Protein AF-A0A7S4BSK5-F1 (afdb_monomer_lite)

Foldseek 3Di:
DPDDDPCVVVVLADPPVVRDPVNVVVVVVVVVVVVVCCVDVVPPVLVLQQQLDAPVCRVVSSVVVVVVVVVVVVVLVVVCVVQVPDPPSVVVNVVVVVVVVVVVVVCCVLPPFDRPPDDSNCSVVSNVVSVD

InterPro domains:
  IPR005828 Major facilitator, sugar transporter-like [PF00083] (11-127)
  IPR020846 Major facilitator superfamily domain [PS50850] (1-116)
  IPR036259 MFS transporter superfamily [G3DSA:1.20.1250.20] (7-130)
  IPR036259 MFS transporter superfamily [SSF103473] (23-123)
  IPR050360 Major Facilitator Superfamily Sugar Transporters [PTHR48022] (25-127)

Radius of gyration: 20.37 Å; chains: 1; bounding box: 40×38×59 Å

Organism: Chrysotila carterae (NCBI:txid13221)

Secondary structure (DSSP, 8-state):
---S-HHHHHTTS-SSS-TTTHHHHHHHHHHHHHHHHIIIIIHHHHHHHHHSS-GGGHHHHHHHHHHHHHHHHHHHHHHHHHHTTSTTHHHHHHHHHHHHHHHHHHHHHHHPPP-TT--GGGHHHHHHHTT-

Sequence (132 aa):
LTGAPPGVIATVIGDDGTEAVLPPLFLLATFLYVGLFAATWGGGAWVCACELVPLRWHAQGVSTAVSVNWLCNLAVASVVAATMKFPYSAPITFAAFALLCAVGGMFTYHVLPETAGLSLENADAAFSLLRA

Structure (mmCIF, N/CA/C/O backbone):
data_AF-A0A7S4BSK5-F1
#
_entry.id   AF-A0A7S4BSK5-F1
#
loop_
_atom_site.group_PDB
_atom_site.id
_atom_site.type_symbol
_atom_site.label_atom_id
_atom_site.label_alt_id
_atom_site.label_comp_id
_atom_site.label_asym_id
_atom_site.label_entity_id
_atom_site.label_seq_id
_atom_site.pdbx_PDB_ins_code
_atom_site.Cartn_x
_atom_site.Cartn_y
_atom_site.Cartn_z
_atom_site.occupancy
_atom_site.B_iso_or_equiv
_atom_site.auth_seq_id
_atom_site.auth_comp_id
_atom_site.auth_asym_id
_atom_site.auth_atom_id
_atom_site.pdbx_PDB_model_num
ATOM 1 N N . LEU A 1 1 ? -4.470 21.694 -28.664 1.00 43.34 1 LEU A N 1
ATOM 2 C CA . LEU A 1 1 ? -3.937 20.332 -28.408 1.00 43.34 1 LEU A CA 1
ATOM 3 C C . LEU A 1 1 ? -2.500 20.169 -28.950 1.00 43.34 1 LEU A C 1
ATOM 5 O O . LEU A 1 1 ? -2.115 19.078 -29.333 1.00 43.34 1 LEU A O 1
ATOM 9 N N . THR A 1 2 ? -1.686 21.235 -28.985 1.00 44.69 2 THR A N 1
ATOM 10 C CA . THR A 1 2 ? -0.506 21.343 -29.877 1.00 44.69 2 THR A CA 1
ATOM 11 C C . THR A 1 2 ? 0.795 21.727 -29.151 1.00 44.69 2 THR A C 1
ATOM 13 O O . THR A 1 2 ? 1.590 22.491 -29.681 1.00 44.69 2 THR A O 1
ATOM 16 N N . GLY A 1 3 ? 1.016 21.244 -27.923 1.00 38.94 3 GLY A N 1
ATOM 17 C CA . GLY A 1 3 ? 2.159 21.680 -27.099 1.00 38.94 3 GLY A CA 1
ATOM 18 C C . GLY A 1 3 ? 2.930 20.582 -26.367 1.00 38.94 3 GLY A C 1
ATOM 19 O O . GLY A 1 3 ? 3.736 20.905 -25.502 1.00 38.94 3 GLY A O 1
ATOM 20 N N . ALA A 1 4 ? 2.688 19.301 -26.659 1.00 45.59 4 ALA A N 1
ATOM 21 C CA . ALA A 1 4 ? 3.492 18.231 -26.071 1.00 45.59 4 ALA A CA 1
ATOM 22 C C . ALA A 1 4 ? 4.831 18.121 -26.828 1.00 45.59 4 ALA A C 1
ATOM 24 O O . ALA A 1 4 ? 4.809 18.078 -28.062 1.00 45.59 4 ALA A O 1
ATOM 25 N N . PRO A 1 5 ? 5.988 18.087 -26.138 1.00 41.84 5 PRO A N 1
ATOM 26 C CA . PRO A 1 5 ? 7.274 17.911 -26.795 1.00 41.84 5 PRO A CA 1
ATOM 27 C C . PRO A 1 5 ? 7.272 16.599 -27.601 1.00 41.84 5 PRO A C 1
ATOM 29 O O . PRO A 1 5 ? 6.790 15.582 -27.088 1.00 41.84 5 PRO A O 1
ATOM 32 N N . PRO A 1 6 ? 7.819 16.596 -28.834 1.00 46.50 6 PRO A N 1
ATOM 33 C CA . PRO A 1 6 ? 7.741 15.463 -29.762 1.00 46.50 6 PRO A CA 1
ATOM 34 C C . PRO A 1 6 ? 8.190 14.124 -29.162 1.00 46.50 6 PRO A C 1
ATOM 36 O O . PRO A 1 6 ? 7.698 13.078 -29.565 1.00 46.50 6 PRO A O 1
ATOM 39 N N . GLY A 1 7 ? 9.067 14.148 -28.154 1.00 40.47 7 GLY A N 1
ATOM 40 C CA . GLY A 1 7 ? 9.608 12.951 -27.513 1.00 40.47 7 GLY A CA 1
ATOM 41 C C . GLY A 1 7 ? 8.618 12.145 -26.667 1.00 40.47 7 GLY A C 1
ATOM 42 O O . GLY A 1 7 ? 8.816 10.947 -26.524 1.00 40.47 7 GLY A O 1
ATOM 43 N N . VAL A 1 8 ? 7.541 12.731 -26.133 1.00 45.22 8 VAL A N 1
ATOM 44 C CA . VAL A 1 8 ? 6.611 11.972 -25.265 1.00 45.22 8 VAL A CA 1
ATOM 45 C C . VAL A 1 8 ? 5.685 11.073 -26.085 1.00 45.22 8 VAL A C 1
ATOM 47 O O . VAL A 1 8 ? 5.351 9.978 -25.648 1.00 45.22 8 VAL A O 1
ATOM 50 N N . ILE A 1 9 ? 5.310 11.512 -27.289 1.00 39.38 9 ILE A N 1
ATOM 51 C CA . ILE A 1 9 ? 4.478 10.721 -28.205 1.00 39.38 9 ILE A CA 1
ATOM 52 C C . ILE A 1 9 ? 5.361 9.862 -29.122 1.00 39.38 9 ILE A C 1
ATOM 54 O O . ILE A 1 9 ? 5.013 8.717 -29.384 1.00 39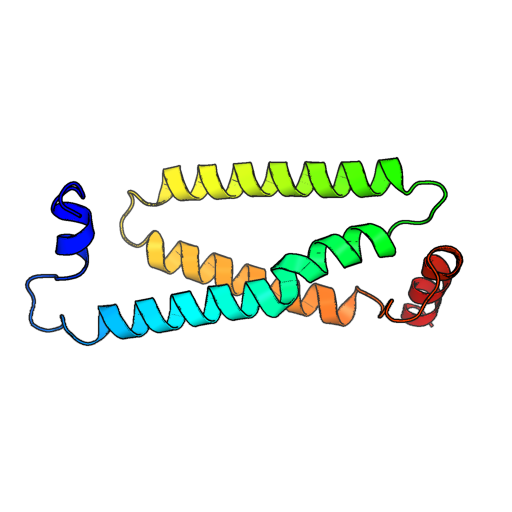.38 9 ILE A O 1
ATOM 58 N N . ALA A 1 10 ? 6.533 10.355 -29.544 1.00 40.12 10 ALA A N 1
ATOM 59 C CA . ALA A 1 10 ? 7.446 9.583 -30.390 1.00 40.12 10 ALA A CA 1
ATOM 60 C C . ALA A 1 10 ? 8.155 8.438 -29.648 1.00 40.12 10 ALA A C 1
ATOM 62 O O . ALA A 1 10 ? 8.405 7.415 -30.257 1.00 40.12 10 ALA A O 1
ATOM 63 N N . THR A 1 11 ? 8.410 8.526 -28.334 1.00 46.56 11 THR A N 1
ATOM 64 C CA . THR A 1 11 ? 8.988 7.377 -27.590 1.00 46.56 11 THR A CA 1
ATOM 65 C C . THR A 1 11 ? 8.010 6.194 -27.488 1.00 46.56 11 THR A C 1
ATOM 67 O O . THR A 1 11 ? 8.414 5.081 -27.176 1.00 46.56 11 THR A O 1
ATOM 70 N N . VAL A 1 12 ? 6.719 6.413 -27.766 1.00 52.78 12 VAL A N 1
ATOM 71 C CA . VAL A 1 12 ? 5.700 5.351 -27.827 1.00 52.78 12 VAL A CA 1
ATOM 72 C C . VAL A 1 12 ? 5.695 4.639 -29.191 1.00 52.78 12 VAL A C 1
ATOM 74 O O . VAL A 1 12 ? 5.109 3.568 -29.307 1.00 52.78 12 VAL A O 1
ATOM 77 N N . ILE A 1 13 ? 6.355 5.206 -30.204 1.00 49.69 13 ILE A N 1
ATOM 78 C CA . ILE A 1 13 ? 6.487 4.637 -31.547 1.00 49.69 13 ILE A CA 1
ATOM 79 C C . ILE A 1 13 ? 7.990 4.516 -31.816 1.00 49.69 13 ILE A C 1
ATOM 81 O O . ILE A 1 13 ? 8.610 5.430 -32.358 1.00 49.69 13 ILE A O 1
ATOM 85 N N . GLY A 1 14 ? 8.597 3.426 -31.358 1.00 46.72 14 GLY A N 1
ATOM 86 C CA . GLY A 1 14 ? 9.925 3.044 -31.819 1.00 46.72 14 GLY A CA 1
ATOM 87 C C . GLY A 1 14 ? 9.920 2.797 -33.334 1.00 46.72 14 GLY A C 1
ATOM 88 O O . GLY A 1 14 ? 8.877 2.740 -33.987 1.00 46.72 14 GLY A O 1
ATOM 89 N N . ASP A 1 15 ? 11.104 2.706 -33.918 1.00 53.94 15 ASP A N 1
ATOM 90 C CA . ASP A 1 15 ? 11.297 2.647 -35.373 1.00 53.94 15 ASP A CA 1
ATOM 91 C C . ASP A 1 15 ? 11.446 1.192 -35.880 1.00 53.94 15 ASP A C 1
ATOM 93 O O . ASP A 1 15 ? 11.742 0.950 -37.049 1.00 53.94 15 ASP A O 1
ATOM 97 N N . ASP A 1 16 ? 11.209 0.190 -35.022 1.00 50.56 16 ASP A N 1
ATOM 98 C CA . ASP A 1 16 ? 11.660 -1.188 -35.246 1.00 50.56 16 ASP A CA 1
ATOM 99 C C . ASP A 1 16 ? 10.501 -2.177 -35.440 1.00 50.56 16 ASP A C 1
ATOM 101 O O . ASP A 1 16 ? 10.502 -3.247 -34.840 1.00 50.56 16 ASP A O 1
ATOM 105 N N . GLY A 1 17 ? 9.479 -1.854 -36.247 1.00 50.28 17 GLY A N 1
ATOM 106 C CA . GLY A 1 17 ? 8.487 -2.811 -36.801 1.00 50.28 17 GLY A CA 1
ATOM 107 C C . GLY A 1 17 ? 7.700 -3.713 -35.820 1.00 50.28 17 GLY A C 1
ATOM 108 O O . GLY A 1 17 ? 6.845 -4.490 -36.241 1.00 50.28 17 GLY A O 1
ATOM 109 N N . THR A 1 18 ? 7.938 -3.583 -34.517 1.00 47.66 18 THR A N 1
ATOM 110 C CA . THR A 1 18 ? 7.366 -4.318 -33.378 1.00 47.66 18 THR A CA 1
ATOM 111 C C . THR A 1 18 ? 6.379 -3.408 -32.619 1.00 47.66 18 THR A C 1
ATOM 113 O O . THR A 1 18 ? 6.032 -3.622 -31.459 1.00 47.66 18 THR A O 1
ATOM 116 N N . GLU A 1 19 ? 5.911 -2.366 -33.310 1.00 48.22 19 GLU A N 1
ATOM 117 C CA . GLU A 1 19 ? 5.514 -1.063 -32.758 1.00 48.22 19 GLU A CA 1
ATOM 118 C C . GLU A 1 19 ? 4.009 -0.895 -32.520 1.00 48.22 19 GLU A C 1
ATOM 120 O O . GLU A 1 19 ? 3.557 0.122 -32.004 1.00 48.22 19 GLU A O 1
ATOM 125 N N . ALA A 1 20 ? 3.193 -1.889 -32.874 1.00 51.62 20 ALA A N 1
ATOM 126 C CA . ALA A 1 20 ? 1.737 -1.762 -32.776 1.00 51.62 20 ALA A CA 1
ATOM 127 C C . ALA A 1 20 ? 1.119 -2.466 -31.555 1.00 51.62 20 ALA A C 1
ATOM 129 O O . ALA A 1 20 ? -0.020 -2.170 -31.200 1.00 51.62 20 ALA A O 1
ATOM 130 N N . VAL A 1 21 ? 1.831 -3.394 -30.903 1.00 49.81 21 VAL A N 1
ATOM 131 C CA . VAL A 1 21 ? 1.238 -4.261 -29.859 1.00 49.81 21 VAL A CA 1
ATOM 132 C C . VAL A 1 21 ? 1.634 -3.835 -28.443 1.00 49.81 21 VAL A C 1
ATOM 134 O O . VAL A 1 21 ? 0.819 -3.928 -27.523 1.00 49.81 21 VAL A O 1
ATOM 137 N N . LEU A 1 22 ? 2.852 -3.313 -28.261 1.00 56.09 22 LEU A N 1
ATOM 138 C CA . LEU A 1 22 ? 3.335 -2.834 -26.962 1.00 56.09 22 LEU A CA 1
ATOM 139 C C . LEU A 1 22 ? 2.551 -1.611 -26.440 1.00 56.09 22 LEU A C 1
ATOM 141 O O . LEU A 1 22 ? 2.165 -1.638 -25.267 1.00 56.09 22 LEU A O 1
ATOM 145 N N . PRO A 1 23 ? 2.224 -0.585 -27.259 1.00 70.62 23 PRO A N 1
ATOM 146 C CA . PRO A 1 23 ? 1.517 0.594 -26.757 1.00 70.62 23 PRO A CA 1
ATOM 147 C C . PRO A 1 23 ? 0.083 0.313 -26.271 1.00 70.62 23 PRO A C 1
ATOM 149 O O . PRO A 1 23 ? -0.249 0.732 -25.160 1.00 70.62 23 PRO A O 1
ATOM 152 N N . PRO A 1 24 ? -0.777 -0.428 -27.005 1.00 80.00 24 PRO A N 1
ATOM 153 C CA . PRO A 1 24 ? -2.135 -0.712 -26.540 1.00 80.00 24 PRO A CA 1
ATOM 154 C C . PRO A 1 24 ? -2.178 -1.607 -25.300 1.00 80.00 24 PRO A C 1
ATOM 156 O O . PRO A 1 24 ? -2.984 -1.360 -24.405 1.00 80.00 24 PRO A O 1
ATOM 159 N N . LEU A 1 25 ? -1.309 -2.623 -25.219 1.00 79.69 25 LEU A N 1
ATOM 160 C CA . LEU A 1 25 ? -1.251 -3.517 -24.060 1.00 79.69 25 LEU A CA 1
ATOM 161 C C . LEU A 1 25 ? -0.796 -2.770 -22.802 1.00 79.69 25 LEU A C 1
ATOM 163 O O . LEU A 1 25 ? -1.398 -2.929 -21.742 1.00 79.69 25 LEU A O 1
ATOM 167 N N . PHE A 1 26 ? 0.230 -1.925 -22.924 1.00 81.06 26 PHE A N 1
ATOM 168 C CA . PHE A 1 26 ? 0.705 -1.085 -21.827 1.00 81.06 26 PHE A CA 1
ATOM 169 C C . PHE A 1 26 ? -0.369 -0.098 -21.348 1.00 81.06 26 PHE A C 1
ATOM 171 O O . PHE A 1 26 ? -0.586 0.057 -20.143 1.00 81.06 26 PHE A O 1
ATOM 178 N N . LEU A 1 27 ? -1.085 0.537 -22.280 1.00 84.00 27 LEU A N 1
ATOM 179 C CA . LEU A 1 27 ? -2.195 1.433 -21.958 1.00 84.00 27 LEU A CA 1
ATOM 180 C C . LEU A 1 27 ? -3.325 0.686 -21.247 1.00 84.00 27 LEU A C 1
ATOM 182 O O . LEU A 1 27 ? -3.773 1.127 -20.190 1.00 84.00 27 LEU A O 1
ATOM 186 N N . LEU A 1 28 ? -3.750 -0.461 -21.780 1.00 88.31 28 LEU A N 1
ATOM 187 C CA . LEU A 1 28 ? -4.776 -1.300 -21.165 1.00 88.31 28 LEU A CA 1
ATOM 188 C C . LEU A 1 28 ? -4.376 -1.719 -19.745 1.00 88.31 28 LEU A C 1
ATOM 190 O O . LEU A 1 28 ? -5.170 -1.567 -18.820 1.00 88.31 28 LEU A O 1
ATOM 194 N N . ALA A 1 29 ? -3.143 -2.194 -19.560 1.00 86.56 29 ALA A N 1
ATOM 195 C CA . ALA A 1 29 ? -2.620 -2.574 -18.251 1.00 86.56 29 ALA A CA 1
ATOM 196 C C . ALA A 1 29 ? -2.620 -1.392 -17.269 1.00 86.56 29 ALA A C 1
ATOM 198 O O . ALA A 1 29 ? -3.004 -1.554 -16.112 1.00 86.56 29 ALA A O 1
ATOM 199 N N . THR A 1 30 ? -2.263 -0.193 -17.736 1.00 87.88 30 THR A N 1
ATOM 200 C CA . THR A 1 30 ? -2.280 1.030 -16.922 1.00 87.88 30 THR A CA 1
ATOM 201 C C . THR A 1 30 ? -3.701 1.409 -16.505 1.00 87.88 30 THR A C 1
ATOM 203 O O . THR A 1 30 ? -3.942 1.676 -15.329 1.00 87.88 30 THR A O 1
ATOM 206 N N . PHE A 1 31 ? -4.663 1.398 -17.432 1.00 91.56 31 PHE A N 1
ATOM 207 C CA . PHE A 1 31 ? -6.065 1.692 -17.115 1.00 91.56 31 PHE A CA 1
ATOM 208 C C . PHE A 1 31 ? -6.669 0.667 -16.158 1.00 91.56 31 PHE A C 1
ATOM 210 O O . PHE A 1 31 ? -7.367 1.052 -15.221 1.00 91.56 31 PHE A O 1
ATOM 217 N N . LEU A 1 32 ? -6.373 -0.619 -16.354 1.00 93.31 32 LEU A N 1
ATOM 218 C CA . LEU A 1 32 ? -6.791 -1.677 -15.437 1.00 93.31 32 LEU A CA 1
ATOM 219 C C . LEU A 1 32 ? -6.198 -1.465 -14.044 1.00 93.31 32 LEU A C 1
ATOM 221 O O . LEU A 1 32 ? -6.934 -1.504 -13.062 1.00 93.31 32 LEU A O 1
ATOM 225 N N . TYR A 1 33 ? -4.897 -1.181 -13.953 1.00 90.31 33 TYR A N 1
ATOM 226 C CA . TYR A 1 33 ? -4.235 -0.897 -12.683 1.00 90.31 33 TYR A CA 1
ATOM 227 C C . TYR A 1 33 ? -4.875 0.297 -11.963 1.00 90.31 33 TYR A C 1
ATOM 229 O O . TYR A 1 33 ? -5.263 0.177 -10.803 1.00 90.31 33 TYR A O 1
ATOM 237 N N . VAL A 1 34 ? -5.047 1.430 -12.652 1.00 92.06 34 VAL A N 1
ATOM 238 C CA . VAL A 1 34 ? -5.644 2.640 -12.066 1.00 92.06 34 VAL A CA 1
ATOM 239 C C . VAL A 1 34 ? -7.098 2.399 -11.656 1.00 92.06 34 VAL A C 1
ATOM 241 O O . VAL A 1 34 ? -7.494 2.817 -10.570 1.00 92.06 34 VAL A O 1
ATOM 244 N N . GLY A 1 35 ? -7.885 1.704 -12.481 1.00 94.25 35 GLY A N 1
ATOM 245 C CA . GLY A 1 35 ? -9.280 1.380 -12.184 1.00 94.25 35 GLY A CA 1
ATOM 246 C C . GLY A 1 35 ? -9.429 0.473 -10.962 1.00 94.25 35 GLY A C 1
ATOM 247 O O . GLY A 1 35 ? -10.225 0.766 -10.072 1.00 94.25 35 GLY A O 1
ATOM 248 N N . LEU A 1 36 ? -8.622 -0.589 -10.875 1.00 92.62 36 LEU A N 1
ATOM 249 C CA . LEU A 1 36 ? -8.607 -1.495 -9.724 1.00 92.62 36 LEU A CA 1
ATOM 250 C C . LEU A 1 36 ? -8.125 -0.789 -8.458 1.00 92.62 36 LEU A C 1
ATOM 252 O O . LEU A 1 36 ? -8.725 -0.962 -7.397 1.00 92.62 36 LEU A O 1
ATOM 256 N N . PHE A 1 37 ? -7.082 0.036 -8.564 1.00 92.12 37 PHE A N 1
ATOM 257 C CA . PHE A 1 37 ? -6.602 0.842 -7.448 1.00 92.12 37 PHE A CA 1
ATOM 258 C C . PHE A 1 37 ? -7.699 1.783 -6.947 1.00 92.12 37 PHE A C 1
ATOM 260 O O . PHE A 1 37 ? -7.991 1.789 -5.756 1.00 92.12 37 PHE A O 1
ATOM 267 N N . ALA A 1 38 ? -8.361 2.521 -7.842 1.00 92.44 38 ALA A N 1
ATOM 268 C CA . ALA A 1 38 ? -9.440 3.436 -7.480 1.00 92.44 38 ALA A CA 1
ATOM 269 C C . ALA A 1 38 ? -10.619 2.718 -6.802 1.00 92.44 38 ALA A C 1
ATOM 271 O O . ALA A 1 38 ? -11.149 3.225 -5.815 1.00 92.44 38 ALA A O 1
ATOM 272 N N . ALA A 1 39 ? -10.990 1.531 -7.291 1.00 91.69 39 ALA A N 1
ATOM 273 C CA . ALA A 1 39 ? -12.078 0.727 -6.734 1.00 91.69 39 ALA A CA 1
ATOM 274 C C . ALA A 1 39 ? -11.758 0.102 -5.363 1.00 91.69 39 ALA A C 1
ATOM 276 O O . ALA A 1 39 ? -12.679 -0.265 -4.639 1.00 91.69 39 ALA A O 1
ATOM 277 N N . THR A 1 40 ? -10.477 -0.040 -5.008 1.00 89.75 40 THR A N 1
ATOM 278 C CA . THR A 1 40 ? -10.038 -0.717 -3.778 1.00 89.75 40 THR A CA 1
ATOM 279 C C . THR A 1 40 ? -9.299 0.247 -2.851 1.00 89.75 40 THR A C 1
ATOM 281 O O . THR A 1 40 ? -9.893 0.877 -1.977 1.00 89.75 40 THR A O 1
ATOM 284 N N . TRP A 1 41 ? -7.997 0.407 -3.064 1.00 89.88 41 TRP A N 1
ATOM 285 C CA . TRP A 1 41 ? -7.085 1.160 -2.212 1.00 89.88 41 TRP A CA 1
ATOM 286 C C . TRP A 1 41 ? -7.279 2.676 -2.273 1.00 89.88 41 TRP A C 1
ATOM 288 O O . TRP A 1 41 ? -6.944 3.358 -1.309 1.00 89.88 41 TRP A O 1
ATOM 298 N N . GLY A 1 42 ? -7.840 3.206 -3.363 1.00 87.62 42 GLY A N 1
ATOM 299 C CA . GLY A 1 42 ? -8.022 4.641 -3.573 1.00 87.62 42 GLY A CA 1
ATOM 300 C C . GLY A 1 42 ? -8.873 5.293 -2.485 1.00 87.62 42 GLY A C 1
ATOM 301 O O . GLY A 1 42 ? -8.470 6.306 -1.920 1.00 87.62 42 GLY A O 1
ATOM 302 N N . GLY A 1 43 ? -10.022 4.692 -2.165 1.00 88.88 43 GLY A N 1
ATOM 303 C CA . GLY A 1 43 ? -10.869 5.104 -1.040 1.00 88.88 43 GLY A CA 1
ATOM 304 C C . GLY A 1 43 ? -10.689 4.230 0.202 1.00 88.88 43 GLY A C 1
ATOM 305 O O . GLY A 1 43 ? -10.621 4.749 1.317 1.00 88.88 43 GLY A O 1
ATOM 306 N N . GLY A 1 44 ? -10.563 2.912 0.018 1.00 89.81 44 GLY A N 1
ATOM 307 C CA . GLY A 1 44 ? -10.579 1.938 1.110 1.00 89.81 44 GLY A CA 1
ATOM 308 C C . GLY A 1 44 ? -9.455 2.130 2.123 1.00 89.81 44 GLY A C 1
ATOM 309 O O . GLY A 1 44 ? -9.690 1.985 3.318 1.00 89.81 44 GLY A O 1
ATOM 310 N N . ALA A 1 45 ? -8.261 2.544 1.686 1.00 90.31 45 ALA A N 1
ATOM 311 C CA . ALA A 1 45 ? -7.133 2.765 2.592 1.00 90.31 45 ALA A CA 1
ATOM 312 C C . ALA A 1 45 ? -7.397 3.891 3.603 1.00 90.31 45 ALA A C 1
ATOM 314 O O . ALA A 1 45 ? -7.021 3.780 4.769 1.00 90.31 45 ALA A O 1
ATOM 315 N N . TRP A 1 46 ? -8.065 4.963 3.166 1.00 91.31 46 TRP A N 1
ATOM 316 C CA . TRP A 1 46 ? -8.403 6.096 4.028 1.00 91.31 46 TRP A CA 1
ATOM 317 C C . TRP A 1 46 ? -9.519 5.752 5.006 1.00 91.31 46 TRP A C 1
ATOM 319 O O . TRP A 1 46 ? -9.459 6.158 6.163 1.00 91.31 46 TRP A O 1
ATOM 329 N N . VAL A 1 47 ? -10.499 4.968 4.555 1.00 90.44 47 VAL A N 1
ATOM 330 C CA . VAL A 1 47 ? -11.560 4.436 5.419 1.00 90.44 47 VAL A CA 1
ATOM 331 C C . VAL A 1 47 ? -10.951 3.541 6.497 1.00 90.44 47 VAL A C 1
ATOM 333 O O . VAL A 1 47 ? -11.129 3.810 7.681 1.00 90.44 47 VAL A O 1
ATOM 336 N N . CYS A 1 48 ? -10.120 2.572 6.102 1.00 87.81 48 CYS A N 1
ATOM 337 C CA . CYS A 1 48 ? -9.427 1.683 7.034 1.00 87.81 48 CYS A CA 1
ATOM 338 C C . CYS A 1 48 ? -8.582 2.470 8.046 1.00 87.81 48 CYS A C 1
ATOM 340 O O . CYS A 1 48 ? -8.656 2.214 9.241 1.00 87.81 48 CYS A O 1
ATOM 342 N N . ALA A 1 49 ? -7.806 3.465 7.607 1.00 89.06 49 ALA A N 1
ATOM 343 C CA . ALA A 1 49 ? -6.997 4.273 8.522 1.00 89.06 49 ALA A CA 1
ATOM 344 C C . ALA A 1 49 ? -7.845 5.003 9.581 1.00 89.06 49 ALA A C 1
ATOM 346 O O . ALA A 1 49 ? -7.390 5.176 10.708 1.00 89.06 49 ALA A O 1
ATOM 347 N N . CYS A 1 50 ? -9.067 5.411 9.236 1.00 88.38 50 CYS A N 1
ATOM 348 C CA . CYS A 1 50 ? -9.989 6.067 10.159 1.00 88.38 50 CYS A CA 1
ATOM 349 C C . CYS A 1 50 ? -10.741 5.089 11.073 1.00 88.38 50 CYS A C 1
ATOM 351 O O . CYS A 1 50 ? -11.101 5.483 12.179 1.00 88.38 50 CYS A O 1
ATOM 353 N N . GLU A 1 51 ? -10.985 3.855 10.636 1.00 89.12 51 GLU A N 1
ATOM 354 C CA . GLU A 1 51 ? -11.745 2.852 11.397 1.00 89.12 51 GLU A CA 1
ATOM 355 C C . GLU A 1 51 ? -10.865 2.002 12.318 1.00 89.12 51 GLU A C 1
ATOM 357 O O . GLU A 1 51 ? -11.302 1.603 13.392 1.00 89.12 51 GLU A O 1
ATOM 362 N N . LEU A 1 52 ? -9.612 1.751 11.934 1.00 85.50 52 LEU A N 1
ATOM 363 C CA . LEU A 1 52 ? -8.705 0.868 12.675 1.00 85.50 52 LEU A CA 1
ATOM 364 C C . LEU A 1 52 ? -8.090 1.530 13.918 1.00 85.50 52 LEU A C 1
ATOM 366 O O . LEU A 1 52 ? -7.453 0.849 14.721 1.00 85.50 52 LEU A O 1
ATOM 370 N N . VAL A 1 53 ? -8.225 2.851 14.074 1.00 85.94 53 VAL A N 1
ATOM 371 C CA . VAL A 1 53 ? -7.634 3.587 15.199 1.00 85.94 53 VAL A CA 1
ATOM 372 C C . VAL A 1 53 ? -8.675 3.773 16.312 1.00 85.94 53 VAL A C 1
ATOM 374 O O . VAL A 1 53 ? -9.732 4.350 16.056 1.00 85.94 53 VAL A O 1
ATOM 377 N N . PRO A 1 54 ? -8.375 3.392 17.569 1.00 83.12 54 PRO A N 1
ATOM 378 C CA . PRO A 1 54 ? -9.299 3.570 18.687 1.00 83.12 54 PRO A CA 1
ATOM 379 C C . PRO A 1 54 ? -9.638 5.046 18.932 1.00 83.12 54 PRO A C 1
ATOM 381 O O . PRO A 1 54 ? -8.753 5.907 18.897 1.00 83.12 54 PRO A O 1
ATOM 384 N N . LEU A 1 55 ? -10.890 5.337 19.305 1.00 84.69 55 LEU A N 1
ATOM 385 C CA . LEU A 1 55 ? -11.400 6.698 19.558 1.00 84.69 55 LEU A CA 1
ATOM 386 C C . LEU A 1 55 ? -10.516 7.532 20.498 1.00 84.69 55 LEU A C 1
ATOM 388 O O . LEU A 1 55 ? -10.293 8.717 20.254 1.00 84.69 55 LEU A O 1
ATOM 392 N N . ARG A 1 56 ? -9.953 6.912 21.543 1.00 84.25 56 ARG A N 1
ATOM 393 C CA . ARG A 1 56 ? -9.089 7.592 22.525 1.00 84.25 56 ARG A CA 1
ATOM 394 C C . ARG A 1 56 ? -7.840 8.226 21.900 1.00 84.25 56 ARG A C 1
ATOM 396 O O . ARG A 1 56 ? -7.372 9.246 22.397 1.00 84.25 56 ARG A O 1
ATOM 403 N N . TRP A 1 57 ? -7.301 7.619 20.845 1.00 85.75 57 TRP A N 1
ATOM 404 C CA . TRP A 1 57 ? -6.057 8.035 20.189 1.00 85.75 57 TRP A CA 1
ATOM 405 C C . TRP A 1 57 ? -6.272 8.400 18.718 1.00 85.75 57 TRP A C 1
ATOM 407 O O . TRP A 1 57 ? -5.300 8.568 17.985 1.00 85.75 57 TRP A O 1
ATOM 417 N N . HIS A 1 58 ? -7.530 8.546 18.293 1.00 88.50 58 HIS A N 1
ATOM 418 C CA . HIS A 1 58 ? -7.931 8.643 16.889 1.00 88.50 58 HIS A CA 1
ATOM 419 C C . HIS A 1 58 ? -7.172 9.724 16.127 1.00 88.50 58 HIS A C 1
ATOM 421 O O . HIS A 1 58 ? -6.463 9.426 15.169 1.00 88.50 58 HIS A O 1
ATOM 427 N N . ALA A 1 59 ? -7.213 10.961 16.627 1.00 90.38 59 ALA A N 1
ATOM 428 C CA . ALA A 1 59 ? -6.538 12.089 15.991 1.00 90.38 59 ALA A CA 1
ATOM 429 C C . ALA A 1 59 ? -5.024 11.860 15.835 1.00 90.38 59 ALA A C 1
ATOM 431 O O . ALA A 1 59 ? -4.455 12.142 14.781 1.00 90.38 59 ALA A O 1
ATOM 432 N N . GLN A 1 60 ? -4.367 11.314 16.862 1.00 93.88 60 GLN A N 1
ATOM 433 C CA . GLN A 1 60 ? -2.926 11.065 16.829 1.00 93.88 60 GLN A CA 1
ATOM 434 C C . GLN A 1 60 ? -2.585 9.899 15.895 1.00 93.88 60 GLN A C 1
ATOM 436 O O . GLN A 1 60 ? -1.744 10.069 15.015 1.00 93.88 60 GLN A O 1
ATOM 441 N N . GLY A 1 61 ? -3.282 8.765 16.006 1.00 91.81 61 GLY A N 1
ATOM 442 C CA . GLY A 1 61 ? -3.048 7.591 15.163 1.00 91.81 61 GLY A CA 1
ATOM 443 C C . GLY A 1 61 ? -3.286 7.870 13.678 1.00 91.81 61 GLY A C 1
ATOM 444 O O . GLY A 1 61 ? -2.423 7.560 12.855 1.00 91.81 61 GLY A O 1
ATOM 445 N N . VAL A 1 62 ? -4.388 8.546 13.336 1.00 93.75 62 VAL A N 1
ATOM 446 C CA . VAL A 1 62 ? -4.677 8.945 11.950 1.00 93.75 62 VAL A CA 1
ATOM 447 C C . VAL A 1 62 ? -3.628 9.938 11.444 1.00 93.75 62 VAL A C 1
ATOM 449 O O . VAL A 1 62 ? -3.105 9.761 10.345 1.00 93.75 62 VAL A O 1
ATOM 452 N N . SER A 1 63 ? -3.234 10.940 12.241 1.00 94.88 63 SER A N 1
ATOM 453 C CA . SER A 1 63 ? -2.203 11.905 11.821 1.00 94.88 63 SER A CA 1
ATOM 454 C C . SER A 1 63 ? -0.838 11.253 11.563 1.00 94.88 63 SER A C 1
ATOM 456 O O . SER A 1 63 ? -0.152 11.613 10.603 1.00 94.88 63 SER A O 1
ATOM 458 N N . THR A 1 64 ? -0.453 10.254 12.365 1.00 94.94 64 THR A N 1
ATOM 459 C CA . THR A 1 64 ? 0.771 9.476 12.152 1.00 94.94 64 TH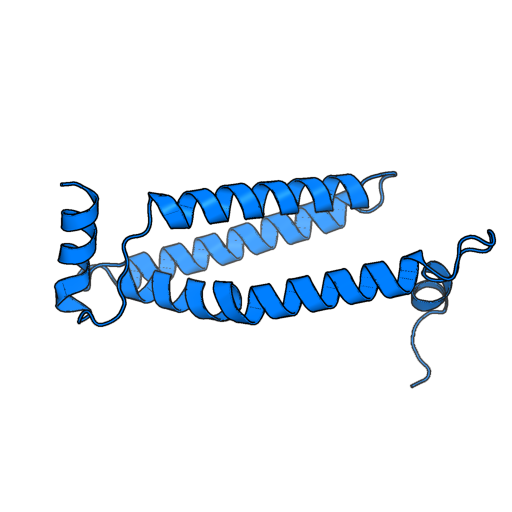R A CA 1
ATOM 460 C C . THR A 1 64 ? 0.669 8.634 10.885 1.00 94.94 64 THR A C 1
ATOM 462 O O . THR A 1 64 ? 1.594 8.667 10.077 1.00 94.94 64 THR A O 1
ATOM 465 N N . ALA A 1 65 ? -0.454 7.943 10.661 1.00 93.81 65 ALA A N 1
ATOM 466 C CA . ALA A 1 65 ? -0.675 7.159 9.446 1.00 93.81 65 ALA A CA 1
ATOM 467 C C . ALA A 1 65 ? -0.578 8.028 8.181 1.00 93.81 65 ALA A C 1
ATOM 469 O O . ALA A 1 65 ? 0.128 7.677 7.235 1.00 93.81 65 ALA A O 1
ATOM 470 N N . VAL A 1 66 ? -1.209 9.206 8.195 1.00 95.38 66 VAL A N 1
ATOM 471 C CA . VAL A 1 66 ? -1.142 10.186 7.099 1.00 95.38 66 VAL A CA 1
ATOM 472 C C . VAL A 1 66 ? 0.292 10.694 6.907 1.00 95.38 66 VAL A C 1
ATOM 474 O O . VAL A 1 66 ? 0.777 10.764 5.781 1.00 95.38 66 VAL A O 1
ATOM 477 N N . SER A 1 67 ? 1.010 11.006 7.988 1.00 96.69 67 SER A N 1
ATOM 478 C CA . SER A 1 67 ? 2.400 11.477 7.908 1.00 96.69 67 SER A CA 1
ATOM 479 C C . SER A 1 67 ? 3.329 10.422 7.302 1.00 96.69 67 SER A C 1
ATOM 481 O O . SER A 1 67 ? 4.133 10.734 6.425 1.00 96.69 67 SER A O 1
ATOM 483 N N . VAL A 1 68 ? 3.189 9.160 7.721 1.00 96.06 68 VAL A N 1
ATOM 484 C CA . VAL A 1 68 ? 3.940 8.031 7.153 1.00 96.06 68 VAL A CA 1
ATOM 485 C C . VAL A 1 68 ? 3.592 7.843 5.677 1.00 96.06 68 VAL A C 1
ATOM 487 O O . VAL A 1 68 ? 4.500 7.676 4.867 1.00 96.06 68 VAL A O 1
ATOM 490 N N . ASN A 1 69 ? 2.314 7.949 5.297 1.00 95.12 69 ASN A N 1
ATOM 491 C CA . ASN A 1 69 ? 1.894 7.876 3.897 1.00 95.12 69 ASN A CA 1
ATOM 492 C C . ASN A 1 69 ? 2.612 8.922 3.027 1.00 95.12 69 ASN A C 1
ATOM 494 O O . ASN A 1 69 ? 3.185 8.572 1.993 1.00 95.12 69 ASN A O 1
ATOM 498 N N . TRP A 1 70 ? 2.651 10.181 3.463 1.00 96.50 70 TRP A N 1
ATOM 499 C CA . TRP A 1 70 ? 3.319 11.242 2.710 1.00 96.50 70 TRP A CA 1
ATOM 500 C C . TRP A 1 70 ? 4.838 11.082 2.664 1.00 96.50 70 TRP A C 1
ATOM 502 O O . TRP A 1 70 ? 5.444 11.341 1.624 1.00 96.50 70 TRP A O 1
ATOM 512 N N . LEU A 1 71 ? 5.459 10.599 3.742 1.00 97.62 71 LEU A N 1
ATOM 513 C CA . LEU A 1 71 ? 6.887 10.273 3.748 1.00 97.62 71 LEU A CA 1
ATOM 514 C C . LEU A 1 71 ? 7.214 9.142 2.767 1.00 97.62 71 LEU A C 1
ATOM 516 O O . LEU A 1 71 ? 8.170 9.252 1.999 1.00 97.62 71 LEU A O 1
ATOM 520 N N . CYS A 1 72 ? 6.406 8.081 2.740 1.00 94.56 72 CYS A N 1
ATOM 521 C CA . CYS A 1 72 ? 6.554 6.997 1.774 1.00 94.56 72 CYS A CA 1
ATOM 522 C C . CYS A 1 72 ? 6.363 7.493 0.336 1.00 94.56 72 CYS A C 1
ATOM 524 O O . CYS A 1 72 ? 7.147 7.131 -0.538 1.00 94.56 72 CYS A O 1
ATOM 526 N N . ASN A 1 73 ? 5.374 8.357 0.092 1.00 95.31 73 ASN A N 1
ATOM 527 C CA . ASN A 1 73 ? 5.148 8.958 -1.221 1.00 95.31 73 ASN A CA 1
ATOM 528 C C . ASN A 1 73 ? 6.374 9.767 -1.680 1.00 95.31 73 ASN A C 1
ATOM 530 O O . ASN A 1 73 ? 6.892 9.538 -2.773 1.00 95.31 73 ASN A O 1
ATOM 534 N N . LEU A 1 74 ? 6.917 10.622 -0.805 1.00 96.06 74 LEU A N 1
ATOM 535 C CA . LEU A 1 74 ? 8.138 11.379 -1.082 1.00 96.06 74 LEU A CA 1
ATOM 536 C C . LEU A 1 74 ? 9.323 10.460 -1.408 1.00 96.06 74 LEU A C 1
ATOM 538 O O . LEU A 1 74 ? 10.056 10.717 -2.367 1.00 96.06 74 LEU A O 1
ATOM 542 N N . ALA A 1 75 ? 9.509 9.388 -0.635 1.00 94.50 75 ALA A N 1
ATOM 543 C CA . ALA A 1 75 ? 10.589 8.432 -0.853 1.00 94.50 75 ALA A CA 1
ATOM 544 C C . ALA A 1 75 ? 10.460 7.735 -2.215 1.00 94.50 75 ALA A C 1
ATOM 546 O O . ALA A 1 75 ? 11.419 7.717 -2.986 1.00 94.50 75 ALA A O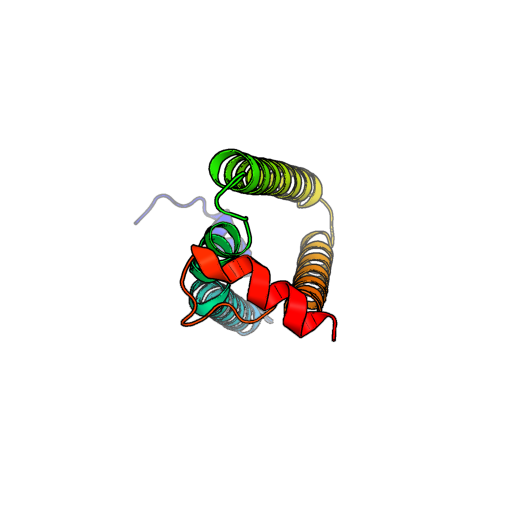 1
ATOM 547 N N . VAL A 1 76 ? 9.271 7.222 -2.547 1.00 93.12 76 VAL A N 1
ATOM 548 C CA . VAL A 1 76 ? 9.016 6.551 -3.830 1.00 93.12 76 VAL A CA 1
ATOM 549 C C . VAL A 1 76 ? 9.216 7.517 -4.994 1.00 93.12 76 VAL A C 1
ATOM 551 O O . VAL A 1 76 ? 9.957 7.194 -5.920 1.00 93.12 76 VAL A O 1
ATOM 554 N N . ALA A 1 77 ? 8.634 8.718 -4.934 1.00 93.00 77 ALA A N 1
ATOM 555 C CA . ALA A 1 77 ? 8.785 9.725 -5.982 1.00 93.00 77 ALA A CA 1
ATOM 556 C C . ALA A 1 77 ? 10.261 10.089 -6.214 1.00 93.00 77 ALA A C 1
ATOM 558 O O . ALA A 1 77 ? 10.717 10.139 -7.357 1.00 93.00 77 ALA A O 1
ATOM 559 N N . SER A 1 78 ? 11.027 10.267 -5.134 1.00 93.06 78 SER A N 1
ATOM 560 C CA . SER A 1 78 ? 12.454 10.599 -5.202 1.00 93.06 78 SER A CA 1
ATOM 561 C C . SER A 1 78 ? 13.290 9.460 -5.791 1.00 93.06 78 SER A C 1
ATOM 563 O O . SER A 1 78 ? 14.124 9.696 -6.666 1.00 93.06 78 SER A O 1
ATOM 565 N N . VAL A 1 79 ? 13.060 8.218 -5.349 1.00 89.94 79 VAL A N 1
ATOM 566 C CA . VAL A 1 79 ? 13.788 7.037 -5.841 1.00 89.94 79 VAL A CA 1
ATOM 567 C C . VAL A 1 79 ? 13.487 6.792 -7.314 1.00 89.94 79 VAL A C 1
ATOM 569 O O . VAL A 1 79 ? 14.413 6.594 -8.101 1.00 89.94 79 VAL A O 1
ATOM 572 N N . VAL A 1 80 ? 12.216 6.845 -7.715 1.00 90.06 80 VAL A N 1
ATOM 573 C CA . VAL A 1 80 ? 11.813 6.668 -9.116 1.00 90.06 80 VAL A CA 1
ATOM 574 C C . VAL A 1 80 ? 12.447 7.748 -9.986 1.00 90.06 80 VAL A C 1
ATOM 576 O O . VAL A 1 80 ? 13.116 7.419 -10.962 1.00 90.06 80 VAL A O 1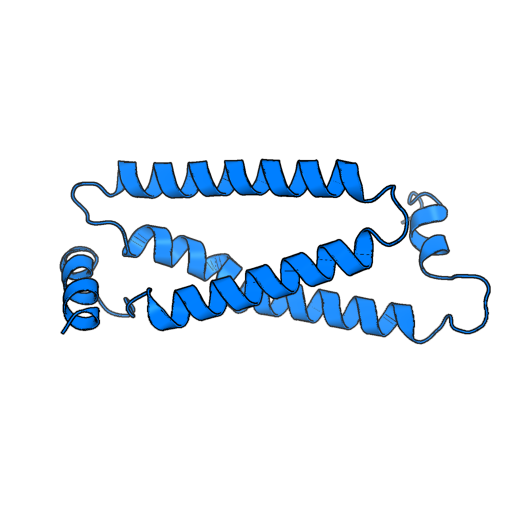
ATOM 579 N N . ALA A 1 81 ? 12.338 9.023 -9.602 1.00 89.38 81 ALA A N 1
ATOM 580 C CA . ALA A 1 81 ? 12.944 10.122 -10.353 1.00 89.38 81 ALA A CA 1
ATOM 581 C C . ALA A 1 81 ? 14.471 9.973 -10.495 1.00 89.38 81 ALA A C 1
ATOM 583 O O . ALA A 1 81 ? 15.030 10.256 -11.554 1.00 89.38 81 ALA A O 1
ATOM 584 N N . ALA A 1 82 ? 15.156 9.490 -9.454 1.00 88.44 82 ALA A N 1
ATOM 585 C CA . ALA A 1 82 ? 16.602 9.286 -9.479 1.00 88.44 82 ALA A CA 1
ATOM 586 C C . ALA A 1 82 ? 17.038 8.080 -10.329 1.00 88.44 82 ALA A C 1
ATOM 588 O O . ALA A 1 82 ? 18.126 8.106 -10.910 1.00 88.44 82 ALA A O 1
ATOM 589 N N . THR A 1 83 ? 16.222 7.025 -10.387 1.00 84.56 83 THR A N 1
ATOM 590 C CA . THR A 1 83 ? 16.592 5.736 -10.995 1.00 84.56 83 THR A CA 1
ATOM 591 C C . THR A 1 83 ? 16.146 5.589 -12.445 1.00 84.56 83 THR A C 1
ATOM 593 O O . THR A 1 83 ? 16.805 4.876 -13.199 1.00 84.56 83 THR A O 1
ATOM 596 N N . MET A 1 84 ? 15.109 6.309 -12.882 1.00 84.62 84 MET A N 1
ATOM 597 C CA . MET A 1 84 ? 14.492 6.097 -14.200 1.00 84.62 84 MET A CA 1
ATOM 598 C C . MET A 1 84 ? 15.366 6.510 -15.400 1.00 84.62 84 MET A C 1
ATOM 600 O O . MET A 1 84 ? 15.042 6.226 -16.548 1.00 84.62 84 MET A O 1
ATOM 604 N N . LYS A 1 85 ? 16.509 7.154 -15.142 1.00 82.75 85 LYS A N 1
ATOM 605 C CA . LYS A 1 85 ? 17.536 7.470 -16.148 1.00 82.75 85 LYS A CA 1
ATOM 606 C C . LYS A 1 85 ? 18.463 6.294 -16.484 1.00 82.75 85 LYS A C 1
ATOM 608 O O . LYS A 1 85 ? 19.221 6.384 -17.445 1.00 82.75 85 LYS A O 1
ATOM 613 N N . PHE A 1 86 ? 18.467 5.231 -15.676 1.00 83.25 86 PHE A N 1
ATOM 614 C CA . PHE A 1 86 ? 19.345 4.080 -15.886 1.00 83.25 86 PHE A CA 1
ATOM 615 C C . PHE A 1 86 ? 18.694 3.033 -16.806 1.00 83.25 86 PHE A C 1
ATOM 617 O O . PHE A 1 86 ? 17.474 2.849 -16.750 1.00 83.25 86 PHE A O 1
ATOM 624 N N . PRO A 1 87 ? 19.481 2.301 -17.618 1.00 82.44 87 PRO A N 1
ATOM 625 C CA . PRO A 1 87 ? 18.972 1.180 -18.406 1.00 82.44 87 PRO A CA 1
ATOM 626 C C . PRO A 1 87 ? 18.275 0.137 -17.523 1.00 82.44 87 PRO A C 1
ATOM 628 O O . PRO A 1 87 ? 18.709 -0.109 -16.400 1.00 82.44 87 PRO A O 1
ATOM 631 N N . TYR A 1 88 ? 17.202 -0.477 -18.030 1.00 78.00 88 TYR A N 1
ATOM 632 C CA . TYR A 1 88 ? 16.389 -1.486 -17.325 1.00 78.00 88 TYR A CA 1
ATOM 633 C C . TYR A 1 88 ? 15.715 -1.027 -16.018 1.00 78.00 88 TYR A C 1
ATOM 635 O O . TYR A 1 88 ? 15.074 -1.836 -15.349 1.00 78.00 88 TYR A O 1
ATOM 643 N N . SER A 1 89 ? 15.787 0.257 -15.662 1.00 81.88 89 SER A N 1
ATOM 644 C CA . SER A 1 89 ? 15.142 0.791 -14.456 1.00 81.88 89 SER A CA 1
ATOM 645 C C . SER A 1 89 ? 13.628 0.572 -14.456 1.00 81.88 89 SER A C 1
ATOM 647 O O . SER A 1 89 ? 13.102 0.039 -13.487 1.00 81.88 89 SER A O 1
ATOM 649 N N . ALA A 1 90 ? 12.942 0.871 -15.563 1.00 80.56 90 ALA A N 1
ATOM 650 C CA . ALA A 1 90 ? 11.493 0.707 -15.683 1.00 80.56 90 ALA A CA 1
ATOM 651 C C . ALA A 1 90 ? 10.993 -0.715 -15.338 1.00 80.56 90 ALA A C 1
ATOM 653 O O . ALA A 1 90 ? 10.202 -0.835 -14.399 1.00 80.56 90 ALA A O 1
ATOM 654 N N . PRO A 1 91 ? 11.437 -1.804 -16.004 1.00 83.75 91 PRO A N 1
ATOM 655 C CA . PRO A 1 91 ? 10.959 -3.148 -15.675 1.00 83.75 91 PRO A CA 1
ATOM 656 C C . PRO A 1 91 ? 11.296 -3.567 -14.237 1.00 83.75 91 PRO A C 1
ATOM 658 O O . PRO A 1 91 ? 10.470 -4.206 -13.588 1.00 83.75 91 PRO A O 1
ATOM 661 N N . ILE A 1 92 ? 12.456 -3.166 -13.704 1.00 87.00 92 ILE A N 1
ATOM 662 C CA . ILE A 1 92 ? 12.837 -3.450 -12.311 1.00 87.00 92 ILE A CA 1
ATOM 663 C C . ILE A 1 92 ? 11.912 -2.715 -11.332 1.00 87.00 92 ILE A C 1
ATOM 665 O O . ILE A 1 92 ? 11.423 -3.313 -10.375 1.00 87.00 92 ILE A O 1
ATOM 669 N N . THR A 1 93 ? 11.632 -1.434 -11.575 1.00 88.38 93 THR A N 1
ATOM 670 C CA . THR A 1 93 ? 10.735 -0.621 -10.746 1.00 88.38 93 THR A CA 1
ATOM 671 C C . THR A 1 93 ? 9.315 -1.179 -10.749 1.00 88.38 93 THR A C 1
ATOM 673 O O . THR A 1 93 ? 8.728 -1.347 -9.682 1.00 88.38 93 THR A O 1
ATOM 676 N N . PHE A 1 94 ? 8.768 -1.528 -11.917 1.00 86.12 94 PHE A N 1
ATOM 677 C CA . PHE A 1 94 ? 7.432 -2.123 -11.998 1.00 86.12 94 PHE A CA 1
ATOM 678 C C . PHE A 1 94 ? 7.368 -3.510 -11.346 1.00 86.12 94 PHE A C 1
ATOM 680 O O . PHE A 1 94 ? 6.379 -3.811 -10.679 1.00 86.12 94 PHE A O 1
ATOM 687 N N . ALA A 1 95 ? 8.421 -4.328 -11.451 1.00 89.06 95 ALA A N 1
ATOM 688 C CA . ALA A 1 95 ? 8.501 -5.602 -10.733 1.00 89.06 95 ALA A CA 1
ATOM 689 C C . ALA A 1 95 ? 8.536 -5.405 -9.206 1.00 89.06 95 ALA A C 1
ATOM 691 O O . ALA A 1 95 ? 7.849 -6.118 -8.474 1.00 89.06 95 ALA A O 1
ATOM 692 N N . ALA A 1 96 ? 9.278 -4.406 -8.720 1.00 90.81 96 ALA A N 1
ATOM 693 C CA . ALA A 1 96 ? 9.305 -4.056 -7.302 1.00 90.81 96 ALA A CA 1
ATOM 694 C C . ALA A 1 96 ? 7.932 -3.573 -6.803 1.00 90.81 96 ALA A C 1
ATOM 696 O O . ALA A 1 96 ? 7.494 -3.979 -5.728 1.00 90.81 96 ALA A O 1
ATOM 697 N N . PHE A 1 97 ? 7.217 -2.764 -7.591 1.00 90.50 97 PHE A N 1
ATOM 698 C CA . PHE A 1 97 ? 5.850 -2.350 -7.262 1.00 90.50 97 PHE A CA 1
ATOM 699 C C . PHE A 1 97 ? 4.871 -3.520 -7.259 1.00 90.50 97 PHE A C 1
ATOM 701 O O . PHE A 1 97 ? 4.082 -3.631 -6.326 1.00 90.50 97 PHE A O 1
ATOM 708 N N . ALA A 1 98 ? 4.958 -4.433 -8.228 1.00 90.88 98 ALA A N 1
ATOM 709 C CA . ALA A 1 98 ? 4.133 -5.637 -8.241 1.00 90.88 98 ALA A CA 1
ATOM 710 C C . ALA A 1 98 ? 4.354 -6.494 -6.982 1.00 90.88 98 ALA A C 1
ATOM 712 O O . ALA A 1 98 ? 3.388 -6.945 -6.365 1.00 90.88 98 ALA A O 1
ATOM 713 N N . LEU A 1 99 ? 5.611 -6.658 -6.551 1.00 95.12 99 LEU A N 1
ATOM 714 C CA . LEU A 1 99 ? 5.943 -7.352 -5.307 1.00 95.12 99 LEU A CA 1
ATOM 715 C C . LEU A 1 99 ? 5.368 -6.631 -4.080 1.00 95.12 99 LEU A C 1
ATOM 717 O O . LEU A 1 99 ? 4.771 -7.276 -3.222 1.00 95.12 99 LEU A O 1
ATOM 721 N N . LEU A 1 100 ? 5.509 -5.305 -3.999 1.00 93.00 100 LEU A N 1
ATOM 722 C CA . LEU A 1 100 ? 4.945 -4.512 -2.904 1.00 93.00 100 LEU A CA 1
ATOM 723 C C . LEU A 1 100 ? 3.416 -4.609 -2.852 1.00 93.00 100 LEU A C 1
ATOM 725 O O . LEU A 1 100 ? 2.862 -4.751 -1.766 1.00 93.00 100 LEU A O 1
ATOM 729 N N . CYS A 1 101 ? 2.735 -4.602 -4.000 1.00 92.44 101 CYS A N 1
ATOM 730 C CA . CYS A 1 101 ? 1.293 -4.828 -4.071 1.00 92.44 101 CYS A CA 1
ATOM 731 C C . CYS A 1 101 ? 0.909 -6.231 -3.583 1.00 92.44 101 CYS A C 1
ATOM 733 O O . CYS A 1 101 ? -0.053 -6.362 -2.831 1.00 92.44 101 CYS A O 1
ATOM 735 N N . ALA A 1 102 ? 1.661 -7.271 -3.958 1.00 94.44 102 ALA A N 1
ATOM 736 C CA . ALA A 1 102 ? 1.407 -8.636 -3.497 1.00 94.44 102 ALA A CA 1
ATOM 737 C C . ALA A 1 102 ? 1.601 -8.774 -1.978 1.00 94.44 102 ALA A C 1
ATOM 739 O O . ALA A 1 102 ? 0.749 -9.336 -1.292 1.00 94.44 102 ALA A O 1
ATOM 740 N N . VAL A 1 103 ? 2.685 -8.210 -1.437 1.00 95.44 103 VAL A N 1
ATOM 741 C CA . VAL A 1 103 ? 2.939 -8.177 0.011 1.00 95.44 103 VAL A CA 1
ATOM 742 C C . VAL A 1 103 ? 1.861 -7.376 0.737 1.00 95.44 103 VAL A C 1
ATOM 744 O O . VAL A 1 103 ? 1.350 -7.839 1.753 1.00 95.44 103 VAL A O 1
ATOM 747 N N . GLY A 1 104 ? 1.467 -6.219 0.199 1.00 92.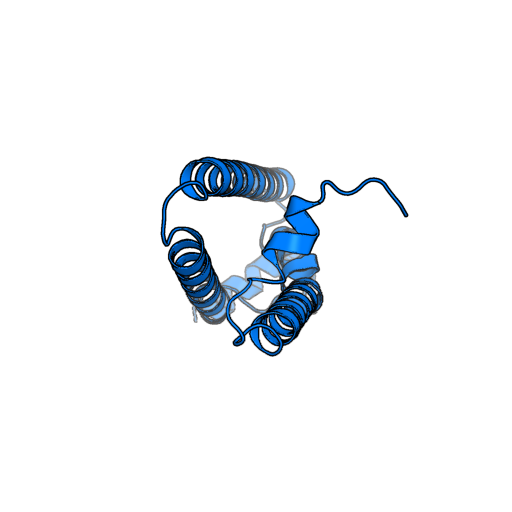44 104 GLY A N 1
ATOM 748 C CA . GLY A 1 104 ? 0.379 -5.404 0.736 1.00 92.44 104 GLY A CA 1
ATOM 749 C C . GLY A 1 104 ? -0.952 -6.155 0.764 1.00 92.44 104 GLY A C 1
ATOM 750 O O . GLY A 1 104 ? -1.630 -6.138 1.784 1.00 92.44 104 GLY A O 1
ATOM 751 N N . GLY A 1 105 ? -1.287 -6.879 -0.307 1.00 91.94 105 GLY A N 1
ATOM 752 C CA . GLY A 1 105 ? -2.491 -7.710 -0.377 1.00 91.94 105 GLY A CA 1
ATOM 753 C C . GLY A 1 105 ? -2.480 -8.886 0.605 1.00 91.94 105 GLY A C 1
ATOM 754 O O . GLY A 1 105 ? -3.496 -9.177 1.232 1.00 91.94 105 GLY A O 1
ATOM 755 N N . MET A 1 106 ? -1.330 -9.542 0.796 1.00 94.62 106 MET A N 1
ATOM 756 C CA . MET A 1 106 ? -1.1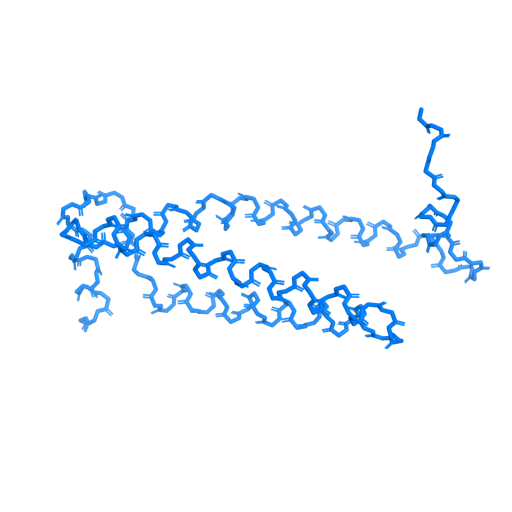84 -10.582 1.823 1.00 94.62 106 MET A CA 1
ATOM 757 C C . MET A 1 106 ? -1.316 -10.001 3.233 1.00 94.62 106 MET A C 1
ATOM 759 O O . MET A 1 106 ? -1.978 -10.591 4.084 1.00 94.62 106 MET A O 1
ATOM 763 N N . PHE A 1 107 ? -0.714 -8.834 3.478 1.00 92.19 107 PHE A N 1
ATOM 764 C CA . PHE A 1 107 ? -0.834 -8.135 4.751 1.00 92.19 107 PHE A CA 1
ATOM 765 C C . PHE A 1 107 ? -2.293 -7.787 5.056 1.00 92.19 107 PHE A C 1
ATOM 767 O O . PHE A 1 107 ? -2.762 -8.088 6.150 1.00 92.19 107 PHE A O 1
ATOM 774 N N . THR A 1 108 ? -3.037 -7.222 4.101 1.00 91.19 108 THR A N 1
ATOM 775 C CA . THR A 1 108 ? -4.449 -6.893 4.336 1.00 91.19 108 THR A CA 1
ATOM 776 C C . THR A 1 108 ? -5.292 -8.129 4.589 1.00 91.19 108 THR A C 1
ATOM 778 O O . THR A 1 108 ? -6.099 -8.115 5.505 1.00 91.19 108 THR A O 1
ATOM 781 N N . TYR A 1 109 ? -5.079 -9.211 3.841 1.00 89.81 109 TYR A N 1
ATOM 782 C CA . TYR A 1 109 ? -5.858 -10.435 4.016 1.00 89.81 109 TYR A CA 1
ATOM 783 C C . TYR A 1 109 ? -5.633 -11.117 5.378 1.00 89.81 109 TYR A C 1
ATOM 785 O O . TYR A 1 109 ? -6.561 -11.695 5.933 1.00 89.81 109 TYR A O 1
ATOM 793 N N . HIS A 1 110 ? -4.412 -11.066 5.921 1.00 87.94 110 HIS A N 1
ATOM 794 C CA . HIS A 1 110 ? -4.074 -11.782 7.157 1.00 87.94 110 HIS A CA 1
ATOM 795 C C . HIS A 1 110 ? -4.097 -10.926 8.428 1.00 87.94 110 HIS A C 1
ATOM 797 O O . HIS A 1 110 ? -4.241 -11.478 9.516 1.00 87.94 110 HIS A O 1
ATOM 803 N N . VAL A 1 111 ? -3.890 -9.611 8.320 1.00 88.25 111 VAL A N 1
ATOM 804 C CA . VAL A 1 111 ? -3.656 -8.735 9.482 1.00 88.25 111 VAL A CA 1
ATOM 805 C C . VAL A 1 111 ? -4.802 -7.756 9.719 1.00 88.25 111 VAL A C 1
ATOM 807 O O . VAL A 1 111 ? -5.013 -7.356 10.864 1.00 88.25 111 VAL A O 1
ATOM 810 N N . LEU A 1 112 ? -5.539 -7.356 8.678 1.00 87.69 112 LEU A N 1
ATOM 811 C CA . LEU A 1 112 ? -6.662 -6.437 8.845 1.00 87.69 112 LEU A CA 1
ATOM 812 C C . LEU A 1 112 ? -7.949 -7.218 9.153 1.00 87.69 112 LEU A C 1
ATOM 814 O O . LEU A 1 112 ? -8.347 -8.060 8.347 1.00 87.69 112 LEU A O 1
ATOM 818 N N . PRO A 1 113 ? -8.617 -6.944 10.288 1.00 84.00 113 PRO A N 1
ATOM 819 C CA . PRO A 1 113 ? -9.961 -7.446 10.525 1.00 84.00 113 PRO A CA 1
ATOM 820 C C . PRO A 1 113 ? -10.979 -6.704 9.657 1.00 84.00 113 PRO A C 1
ATOM 822 O O . PRO A 1 113 ? -10.787 -5.540 9.306 1.00 84.00 113 PRO A O 1
ATOM 825 N N . GLU A 1 114 ? -12.084 -7.379 9.352 1.00 85.06 114 GLU A N 1
ATOM 826 C CA . GLU A 1 114 ? -13.233 -6.756 8.700 1.00 85.06 114 GLU A CA 1
ATOM 827 C C . GLU A 1 114 ? -13.930 -5.803 9.682 1.00 85.06 114 GLU A C 1
ATOM 829 O O . GLU A 1 114 ? -14.334 -6.212 10.775 1.00 85.06 114 GLU A O 1
ATOM 834 N N . THR A 1 115 ? -14.055 -4.533 9.298 1.00 85.19 115 THR A N 1
ATOM 835 C CA . THR A 1 115 ? -14.661 -3.468 10.113 1.00 85.19 115 THR A CA 1
ATOM 836 C C . THR A 1 115 ? -16.032 -3.030 9.597 1.00 85.19 115 THR A C 1
ATOM 838 O O . THR A 1 115 ? -16.716 -2.251 10.267 1.00 85.19 115 THR A O 1
ATOM 841 N N . ALA A 1 116 ? -16.491 -3.555 8.453 1.00 81.38 116 ALA A N 1
ATOM 842 C CA . ALA A 1 116 ? -17.770 -3.183 7.864 1.00 81.38 116 ALA A CA 1
ATOM 843 C C . ALA A 1 116 ? -18.961 -3.444 8.804 1.00 81.38 116 ALA A C 1
ATOM 845 O O . ALA A 1 116 ? -19.173 -4.544 9.313 1.00 81.38 116 ALA A O 1
ATOM 846 N N . GLY A 1 117 ? -19.792 -2.413 8.986 1.00 78.69 117 GLY A N 1
ATOM 847 C CA . GLY A 1 117 ? -21.026 -2.493 9.772 1.00 78.69 117 GLY A CA 1
ATOM 848 C C . GLY A 1 117 ? -20.843 -2.361 11.287 1.00 78.69 117 GLY A C 1
ATOM 849 O O . GLY A 1 117 ? -21.837 -2.414 12.014 1.00 78.69 117 GLY A O 1
ATOM 850 N N . LEU A 1 118 ? -19.617 -2.152 11.776 1.00 80.56 118 LEU A N 1
ATOM 851 C CA . LEU A 1 118 ? -19.352 -1.852 13.182 1.00 80.56 118 LEU A CA 1
ATOM 852 C C . LEU A 1 118 ? -19.447 -0.345 13.454 1.00 80.56 118 LEU A C 1
ATOM 854 O O . LEU A 1 118 ? -19.114 0.486 12.611 1.00 80.56 118 LEU A O 1
ATOM 858 N N . SER A 1 119 ? -19.889 0.025 14.659 1.00 80.75 119 SER A N 1
ATOM 859 C CA . SER A 1 119 ? -19.723 1.399 15.139 1.00 80.75 119 SER A CA 1
ATOM 860 C C . SER A 1 119 ? -18.256 1.652 15.502 1.00 80.75 119 SER A C 1
ATOM 862 O O . SER A 1 119 ? -17.560 0.741 15.949 1.00 80.75 119 SER A O 1
ATOM 864 N N . LEU A 1 120 ? -17.792 2.901 15.376 1.00 70.75 120 LEU A N 1
ATOM 865 C CA . LEU A 1 120 ? -16.410 3.293 15.715 1.00 70.75 120 LEU A CA 1
ATOM 866 C C . LEU A 1 120 ? -16.023 2.957 17.167 1.00 70.75 120 LEU A C 1
ATOM 868 O O . LEU A 1 120 ? -14.860 2.714 17.467 1.00 70.75 120 LEU A O 1
ATOM 872 N N . GLU A 1 121 ? -17.006 2.915 18.067 1.00 75.06 121 GLU A N 1
ATOM 873 C CA . GLU A 1 121 ? -16.844 2.527 19.475 1.00 75.06 121 GLU A CA 1
ATOM 874 C C . GLU A 1 121 ? -16.502 1.041 19.647 1.00 75.06 121 GLU A C 1
ATOM 876 O O . GLU A 1 121 ? -15.854 0.667 20.620 1.00 75.06 121 GLU A O 1
ATOM 881 N N . ASN A 1 122 ? -16.898 0.207 18.683 1.00 71.00 122 ASN A N 1
ATOM 882 C CA . ASN A 1 122 ? -16.714 -1.241 18.696 1.00 71.00 122 ASN A CA 1
ATOM 883 C C . ASN A 1 122 ? -15.567 -1.713 17.789 1.00 71.00 122 ASN A C 1
ATOM 885 O O . ASN A 1 122 ? -15.349 -2.918 17.679 1.00 71.00 122 ASN A O 1
ATOM 889 N N . ALA A 1 123 ? -14.813 -0.805 17.159 1.00 69.81 123 ALA A N 1
ATOM 890 C CA . ALA A 1 123 ? -13.685 -1.168 16.297 1.00 69.81 123 ALA A CA 1
ATOM 891 C C . ALA A 1 123 ? -12.620 -2.002 17.040 1.00 69.81 123 ALA A C 1
ATOM 893 O O . ALA A 1 123 ? -12.060 -2.944 16.478 1.00 69.81 123 ALA A O 1
ATOM 894 N N . ASP A 1 124 ? -12.424 -1.749 18.339 1.00 70.00 124 ASP A N 1
ATOM 895 C CA . ASP A 1 124 ? -11.526 -2.537 19.196 1.00 70.00 124 ASP A CA 1
ATOM 896 C C . ASP A 1 124 ? -11.953 -4.017 19.303 1.00 70.00 124 ASP A C 1
ATOM 898 O O . ASP A 1 124 ? -11.107 -4.903 19.453 1.00 70.00 124 ASP A O 1
ATOM 902 N N . ALA A 1 125 ? -13.254 -4.313 19.181 1.00 69.56 125 ALA A N 1
ATOM 903 C CA . ALA A 1 125 ? -13.777 -5.679 19.207 1.00 69.56 125 ALA A CA 1
ATOM 904 C C . ALA A 1 125 ? -13.486 -6.456 17.909 1.00 69.56 125 ALA A C 1
ATOM 906 O O . ALA A 1 125 ? -13.398 -7.682 17.937 1.00 69.56 125 ALA A O 1
ATOM 907 N N . ALA A 1 126 ? -13.272 -5.773 16.780 1.00 69.88 126 ALA A N 1
ATOM 908 C CA . ALA A 1 126 ? -12.888 -6.428 15.527 1.00 69.88 126 ALA A CA 1
ATOM 909 C C . ALA A 1 126 ? -11.487 -7.059 15.632 1.00 69.88 126 ALA A C 1
ATOM 911 O O . ALA A 1 126 ? -11.247 -8.173 15.167 1.00 69.88 126 ALA A O 1
ATOM 912 N N . PHE A 1 127 ? -10.564 -6.381 16.321 1.00 72.31 127 PHE A N 1
ATOM 913 C CA . PHE A 1 127 ? -9.201 -6.871 16.532 1.00 72.31 127 PHE A CA 1
ATOM 914 C C . PHE A 1 127 ? -9.106 -8.027 17.533 1.00 72.31 127 PHE A C 1
ATOM 916 O O . PHE A 1 127 ? -8.172 -8.826 17.447 1.00 72.31 127 PHE A O 1
ATOM 923 N N . SER A 1 128 ? -10.039 -8.132 18.485 1.00 66.81 128 SER A N 1
ATOM 924 C CA . SER A 1 128 ? -10.053 -9.243 19.443 1.00 66.81 128 SER A CA 1
ATOM 925 C C . SER A 1 128 ? -10.535 -10.549 18.805 1.00 66.81 128 SER A C 1
ATOM 927 O O . SER A 1 128 ? -10.002 -11.605 19.138 1.00 66.81 128 SER A O 1
ATOM 929 N N . LEU A 1 129 ? -11.458 -10.480 17.838 1.00 63.62 129 LEU A N 1
ATOM 930 C CA . LEU A 1 129 ? -11.943 -11.639 17.079 1.00 63.62 129 LEU A CA 1
ATOM 931 C C . LEU A 1 129 ? -10.898 -12.212 16.113 1.00 63.62 129 LEU A C 1
ATOM 933 O O . LEU A 1 129 ? -10.862 -13.419 15.917 1.00 63.62 129 LEU A O 1
ATOM 937 N N . LEU A 1 130 ? -10.009 -11.383 15.555 1.00 64.94 130 LEU A N 1
ATOM 938 C CA . LEU A 1 130 ? -8.913 -11.846 14.687 1.00 64.94 130 LEU A CA 1
ATOM 939 C C . LEU A 1 130 ? -7.836 -12.655 15.448 1.00 64.94 130 LEU A C 1
ATOM 941 O O . LEU A 1 130 ? -6.996 -13.309 14.836 1.00 64.94 130 LEU A O 1
ATOM 945 N N . ARG A 1 131 ? -7.811 -12.568 16.785 1.00 57.34 131 ARG A N 1
ATOM 946 C CA . ARG A 1 131 ? -6.781 -13.166 17.654 1.00 57.34 131 ARG A CA 1
ATOM 947 C C . ARG A 1 131 ? -7.248 -14.398 18.440 1.00 57.34 131 ARG A C 1
ATOM 949 O O . ARG A 1 131 ? -6.432 -14.941 19.188 1.00 57.34 131 ARG A O 1
ATOM 956 N N . ALA A 1 132 ? -8.515 -14.790 18.308 1.00 50.50 132 ALA A N 1
ATOM 957 C CA . ALA A 1 132 ? -9.116 -15.964 18.948 1.00 50.50 132 ALA A CA 1
ATOM 958 C C . ALA A 1 132 ? -9.126 -17.163 17.990 1.00 50.50 132 ALA A C 1
ATOM 960 O O . ALA A 1 132 ? -8.887 -18.289 18.480 1.00 50.50 132 ALA A O 1
#

pLDDT: mean 79.81, std 16.92, range [38.94, 97.62]